Protein AF-D4J915-F1 (afdb_monomer)

Structure (mmCIF, N/CA/C/O backbone):
data_AF-D4J915-F1
#
_entry.id   AF-D4J915-F1
#
loop_
_atom_site.group_PDB
_atom_site.id
_atom_site.type_symbol
_atom_site.label_atom_id
_atom_site.label_alt_id
_atom_site.label_comp_id
_atom_site.label_asym_id
_atom_site.label_entity_id
_atom_site.label_seq_id
_atom_site.pdbx_PDB_ins_code
_atom_site.Cartn_x
_atom_site.Cartn_y
_atom_site.Cartn_z
_atom_site.occupancy
_atom_site.B_iso_or_equiv
_atom_site.auth_seq_id
_atom_site.auth_comp_id
_atom_site.auth_asym_id
_atom_site.auth_atom_id
_atom_site.pdbx_PDB_model_num
ATOM 1 N N . MET A 1 1 ? -5.603 16.634 -5.760 1.00 42.75 1 MET A N 1
ATOM 2 C CA . MET A 1 1 ? -5.339 15.185 -5.860 1.00 42.75 1 MET A CA 1
ATOM 3 C C . MET A 1 1 ? -6.684 14.494 -5.751 1.00 42.75 1 MET A C 1
ATOM 5 O O . MET A 1 1 ? -7.383 14.737 -4.777 1.00 42.75 1 MET A O 1
ATOM 9 N N . THR A 1 2 ? -7.111 13.778 -6.787 1.00 50.50 2 THR A N 1
ATOM 10 C CA . THR A 1 2 ? -8.314 12.933 -6.739 1.00 50.50 2 THR A CA 1
ATOM 11 C C . THR A 1 2 ? -8.065 11.788 -5.762 1.00 50.50 2 THR A C 1
ATOM 13 O O . THR A 1 2 ? -6.971 11.227 -5.750 1.00 50.50 2 THR A O 1
ATOM 16 N N . ASN A 1 3 ? -9.043 11.495 -4.905 1.00 58.41 3 ASN A N 1
ATOM 17 C CA . ASN A 1 3 ? -8.962 10.388 -3.957 1.00 58.41 3 ASN A CA 1
ATOM 18 C C . ASN A 1 3 ? -8.805 9.086 -4.769 1.00 58.41 3 ASN A C 1
ATOM 20 O O . ASN A 1 3 ? -9.596 8.896 -5.694 1.00 58.41 3 ASN A O 1
ATOM 24 N N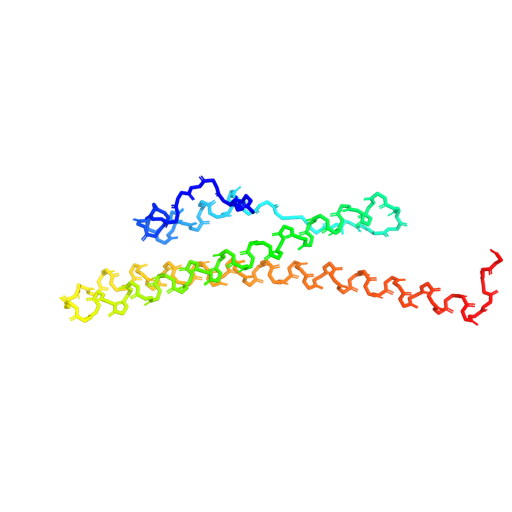 . PRO A 1 4 ? -7.810 8.222 -4.494 1.00 71.00 4 PRO A N 1
ATOM 25 C CA . PRO A 1 4 ? -7.609 6.999 -5.276 1.00 71.00 4 PRO A CA 1
ATOM 26 C C . PRO A 1 4 ? -8.715 5.958 -5.037 1.00 71.00 4 PRO A C 1
ATOM 28 O O . PRO A 1 4 ? -8.749 4.935 -5.703 1.00 71.00 4 PRO A O 1
ATOM 31 N N . VAL A 1 5 ? -9.617 6.242 -4.096 1.00 76.50 5 VAL A N 1
ATOM 32 C CA . VAL A 1 5 ? -10.742 5.408 -3.695 1.00 76.50 5 VAL A CA 1
ATOM 33 C C . VAL A 1 5 ? -12.022 6.241 -3.714 1.00 76.50 5 VAL A C 1
ATOM 35 O O . VAL A 1 5 ? -12.022 7.409 -3.301 1.00 76.50 5 VAL A O 1
ATOM 38 N N . ASN A 1 6 ? -13.118 5.638 -4.172 1.00 74.31 6 ASN A N 1
ATOM 39 C CA . ASN A 1 6 ? -14.388 6.327 -4.408 1.00 74.31 6 ASN A CA 1
ATOM 40 C C . ASN A 1 6 ? -15.182 6.624 -3.122 1.00 74.31 6 ASN A C 1
ATOM 42 O O . ASN A 1 6 ? -15.959 7.582 -3.069 1.00 74.31 6 ASN A O 1
ATOM 46 N N . ALA A 1 7 ? -14.983 5.843 -2.059 1.00 75.50 7 ALA A N 1
ATOM 47 C CA . ALA A 1 7 ? -15.666 6.026 -0.782 1.00 75.50 7 ALA A CA 1
ATOM 48 C C . ALA A 1 7 ? -14.984 7.049 0.147 1.00 75.50 7 ALA A C 1
ATOM 50 O O . ALA A 1 7 ? -13.767 7.253 0.150 1.00 75.50 7 ALA A O 1
ATOM 51 N N . LYS A 1 8 ? -15.786 7.679 1.018 1.00 81.88 8 LYS A N 1
ATOM 52 C CA . LYS A 1 8 ? -15.275 8.555 2.083 1.00 81.88 8 LYS A CA 1
ATOM 53 C C . LYS A 1 8 ? -14.533 7.730 3.134 1.00 81.88 8 LYS A C 1
ATOM 55 O O . LYS A 1 8 ? -15.064 6.742 3.635 1.00 81.88 8 LYS A O 1
ATOM 60 N N . THR A 1 9 ? -13.384 8.226 3.588 1.00 80.81 9 THR A N 1
ATOM 61 C CA . THR A 1 9 ? -12.573 7.608 4.653 1.00 80.81 9 THR A CA 1
ATOM 62 C C . THR A 1 9 ? -13.372 7.319 5.927 1.00 80.81 9 THR A C 1
ATOM 64 O O . THR A 1 9 ? -13.159 6.310 6.590 1.00 80.81 9 THR A O 1
ATOM 67 N N . SER A 1 10 ? -14.339 8.175 6.276 1.00 79.62 10 SER A N 1
ATOM 68 C CA . SER A 1 10 ? -15.217 7.947 7.429 1.00 79.62 10 SER A CA 1
ATOM 69 C C . SER A 1 10 ? -16.061 6.682 7.298 1.00 79.62 10 SER A C 1
ATOM 71 O O . SER A 1 10 ? -16.244 6.002 8.299 1.00 79.62 10 SER A O 1
ATOM 73 N N . THR A 1 11 ? -16.551 6.393 6.090 1.00 83.38 11 THR A N 1
ATOM 74 C CA . THR A 1 11 ? -17.383 5.225 5.782 1.00 83.38 11 THR A CA 1
ATOM 75 C C . THR A 1 11 ? -16.549 3.952 5.820 1.00 83.38 11 THR A C 1
ATOM 77 O O . THR A 1 11 ? -16.946 2.982 6.450 1.00 83.38 11 THR A O 1
ATOM 80 N N . LEU A 1 12 ? -15.356 3.987 5.225 1.00 85.06 12 LEU A N 1
ATOM 81 C CA . LEU A 1 12 ? -14.436 2.848 5.180 1.00 85.06 12 LEU A CA 1
ATOM 82 C C . LEU A 1 12 ? -13.982 2.412 6.577 1.00 85.06 12 LEU A C 1
ATOM 84 O O . LEU A 1 12 ? -13.985 1.234 6.906 1.00 85.06 12 LEU A O 1
ATOM 88 N N . LEU A 1 13 ? -13.687 3.371 7.453 1.00 85.81 13 LEU A N 1
ATOM 89 C CA . LEU A 1 13 ? -13.287 3.093 8.838 1.00 85.81 13 LEU A CA 1
ATOM 90 C C . LEU A 1 13 ? -14.439 2.606 9.742 1.00 85.81 13 LEU A C 1
ATOM 92 O O . LEU A 1 13 ? -14.221 2.301 10.920 1.00 85.81 13 LEU A O 1
ATOM 96 N N . SER A 1 14 ? -15.664 2.588 9.223 1.00 87.25 14 SER A N 1
ATOM 97 C CA . SER A 1 14 ? -16.852 2.054 9.892 1.00 87.25 14 SER A CA 1
ATOM 98 C C . SER A 1 14 ? -17.259 0.675 9.370 1.00 87.25 14 SER A C 1
ATOM 100 O O . SER A 1 14 ? -18.168 0.091 9.945 1.00 87.25 14 SER A O 1
ATOM 102 N N . MET A 1 15 ? -16.608 0.162 8.322 1.00 92.06 15 MET A N 1
ATOM 103 C CA . MET A 1 15 ? -16.834 -1.196 7.822 1.00 92.06 15 MET A CA 1
ATOM 104 C C . MET A 1 15 ? -16.257 -2.245 8.778 1.00 92.06 15 MET A C 1
ATOM 106 O O . MET A 1 15 ? -15.386 -1.942 9.604 1.00 92.06 15 MET A O 1
ATOM 110 N N . GLU A 1 16 ? -16.721 -3.484 8.631 1.00 94.50 16 GLU A N 1
ATOM 111 C CA . GLU A 1 16 ? -16.012 -4.637 9.181 1.00 94.50 16 GLU A CA 1
ATOM 112 C C . GLU A 1 16 ? -14.726 -4.910 8.381 1.00 94.50 16 GLU A C 1
ATOM 114 O O . GLU A 1 16 ? -14.692 -4.642 7.175 1.00 94.50 16 GLU A O 1
ATOM 119 N N . PRO A 1 17 ? -13.659 -5.449 9.004 1.00 94.50 17 PRO A N 1
ATOM 120 C CA . PRO A 1 17 ? -12.388 -5.704 8.325 1.00 94.50 17 PRO A CA 1
ATOM 121 C C . PRO A 1 17 ? -12.522 -6.540 7.046 1.00 94.50 17 PRO A C 1
ATOM 123 O O . PRO A 1 17 ? -11.885 -6.227 6.044 1.00 94.50 17 PRO A O 1
ATOM 126 N N . GLU A 1 18 ? -13.378 -7.563 7.051 1.00 93.88 18 GLU A N 1
ATOM 127 C CA . GLU A 1 18 ? -13.620 -8.420 5.881 1.00 93.88 18 GLU A CA 1
ATOM 128 C C . GLU A 1 18 ? -14.271 -7.645 4.728 1.00 93.88 18 GLU A C 1
ATOM 130 O O . GLU A 1 18 ? -13.811 -7.716 3.591 1.00 93.88 18 GLU A O 1
ATOM 135 N N . GLN A 1 19 ? -15.274 -6.819 5.030 1.00 93.62 19 GLN A N 1
ATOM 136 C CA . GLN A 1 19 ? -15.929 -5.963 4.035 1.00 93.62 19 GLN A CA 1
ATOM 137 C C . GLN A 1 19 ? -14.954 -4.940 3.451 1.00 93.62 19 GLN A C 1
ATOM 139 O O . GLN A 1 19 ? -14.979 -4.646 2.258 1.00 93.62 19 GLN A O 1
ATOM 144 N N . LEU A 1 20 ? -14.076 -4.397 4.296 1.00 94.00 20 LEU A N 1
ATOM 145 C CA . LEU A 1 20 ? -13.049 -3.456 3.873 1.00 94.00 20 LEU A CA 1
ATOM 146 C C . LEU A 1 20 ? -12.012 -4.124 2.959 1.00 94.00 20 LEU A C 1
ATOM 148 O O . LEU A 1 20 ? -11.573 -3.522 1.980 1.00 94.00 20 LEU A O 1
ATOM 152 N N . LEU A 1 21 ? -11.638 -5.369 3.267 1.00 93.81 21 LEU A N 1
ATOM 153 C CA . LEU A 1 21 ? -10.727 -6.175 2.459 1.00 93.81 21 LEU A CA 1
ATOM 154 C C . LEU A 1 21 ? -11.299 -6.432 1.060 1.00 93.81 21 LEU A C 1
ATOM 156 O O . LEU A 1 21 ? -10.578 -6.254 0.076 1.00 93.81 21 LEU A O 1
ATOM 160 N N . GLU A 1 22 ? -12.569 -6.838 0.979 1.00 93.62 22 GLU A N 1
ATOM 161 C CA . GLU A 1 22 ? -13.284 -7.045 -0.287 1.00 93.62 22 GLU A CA 1
ATOM 162 C C . GLU A 1 22 ? -13.387 -5.743 -1.081 1.00 93.62 22 GLU A C 1
ATOM 164 O O . GLU A 1 22 ? -13.024 -5.704 -2.252 1.00 93.62 22 GLU A O 1
ATOM 169 N N . TYR A 1 23 ? -13.769 -4.648 -0.423 1.00 93.44 23 TYR A N 1
ATOM 170 C CA . TYR A 1 23 ? -13.866 -3.344 -1.071 1.00 93.44 23 TYR A CA 1
ATOM 171 C C . TYR A 1 23 ? -12.522 -2.888 -1.666 1.00 93.44 23 TYR A C 1
ATOM 173 O O . TYR A 1 23 ? -12.464 -2.435 -2.808 1.00 93.44 23 TYR A O 1
ATOM 181 N N . PHE A 1 24 ? -11.414 -3.029 -0.930 1.00 93.75 24 PHE A N 1
ATOM 182 C CA . PHE A 1 24 ? -10.095 -2.689 -1.474 1.00 93.75 24 PHE A CA 1
ATOM 183 C C . PHE A 1 24 ? -9.646 -3.626 -2.587 1.00 93.75 24 PHE A C 1
ATOM 185 O O . PHE A 1 24 ? -8.900 -3.188 -3.457 1.00 93.75 24 PHE A O 1
ATOM 192 N N . LYS A 1 25 ? -10.101 -4.879 -2.597 1.00 91.06 25 LYS A N 1
ATOM 193 C CA . LYS A 1 25 ? -9.778 -5.810 -3.681 1.00 91.06 25 LYS A CA 1
ATOM 194 C C . LYS A 1 25 ? -10.339 -5.319 -5.010 1.00 91.06 25 LYS A C 1
ATOM 196 O O . LYS A 1 25 ? -9.669 -5.446 -6.028 1.00 91.06 25 LYS A O 1
ATOM 201 N N . ASP A 1 26 ? -11.541 -4.756 -4.975 1.00 89.56 26 ASP A N 1
ATOM 202 C CA . ASP A 1 26 ? -12.225 -4.265 -6.167 1.00 89.56 26 ASP A CA 1
ATOM 203 C C . ASP A 1 26 ? -11.732 -2.872 -6.592 1.00 89.56 26 ASP A C 1
ATOM 205 O O . ASP A 1 26 ? -11.731 -2.549 -7.777 1.00 89.56 26 ASP A O 1
ATOM 209 N N . GLU A 1 27 ? -11.291 -2.041 -5.642 1.00 89.31 27 GLU A N 1
ATOM 210 C CA . GLU A 1 27 ? -10.882 -0.655 -5.921 1.00 89.31 27 GLU A CA 1
ATOM 211 C C . GLU A 1 27 ? -9.385 -0.490 -6.210 1.00 89.31 27 GLU A C 1
ATOM 213 O O . GLU A 1 27 ? -8.993 0.464 -6.888 1.00 89.31 27 GLU A O 1
ATOM 218 N N . VAL A 1 28 ? -8.529 -1.385 -5.707 1.00 91.75 28 VAL A N 1
ATOM 219 C CA . VAL A 1 28 ? -7.087 -1.350 -5.992 1.00 91.75 28 VAL A CA 1
ATOM 220 C C . VAL A 1 28 ? -6.831 -1.965 -7.362 1.00 91.75 28 VAL A C 1
ATOM 222 O O . VAL A 1 28 ? -6.440 -3.120 -7.504 1.00 91.75 28 VAL A O 1
ATOM 225 N N . ASP A 1 29 ? -7.033 -1.135 -8.378 1.00 89.12 29 ASP A N 1
ATOM 226 C CA . ASP A 1 29 ? -6.767 -1.462 -9.773 1.00 89.12 29 ASP A CA 1
ATOM 227 C C . ASP A 1 29 ? -5.331 -1.080 -10.157 1.00 89.12 29 ASP A C 1
ATOM 229 O O . ASP A 1 29 ? -5.055 -0.001 -10.702 1.00 89.12 29 ASP A O 1
ATOM 233 N N . LEU A 1 30 ? -4.394 -1.957 -9.802 1.00 90.56 30 LEU A N 1
ATOM 234 C CA . LEU A 1 30 ? -2.982 -1.816 -10.133 1.00 90.56 30 LEU A CA 1
ATOM 235 C C . LEU A 1 30 ? -2.524 -2.968 -11.017 1.00 90.56 30 LEU A C 1
ATOM 237 O O . LEU A 1 30 ? -2.767 -4.137 -10.719 1.00 90.56 30 LEU A O 1
ATOM 241 N N . HIS A 1 31 ? -1.768 -2.629 -12.058 1.00 89.88 31 HIS A N 1
ATOM 242 C CA . HIS A 1 31 ? -1.233 -3.604 -12.999 1.00 89.88 31 HIS A CA 1
ATOM 243 C C . HIS A 1 31 ? 0.286 -3.505 -13.101 1.00 89.88 31 HIS A C 1
ATOM 245 O O . HIS A 1 31 ? 0.853 -2.421 -13.245 1.00 89.88 31 HIS A O 1
ATOM 251 N N . LEU A 1 32 ? 0.962 -4.656 -13.052 1.00 88.06 32 LEU A N 1
ATOM 252 C CA . LEU A 1 32 ? 2.379 -4.715 -13.390 1.00 88.06 32 LEU A CA 1
ATOM 253 C C . LEU A 1 32 ? 2.509 -4.702 -14.924 1.00 88.06 32 LEU A C 1
ATOM 255 O O . LEU A 1 32 ? 1.935 -5.575 -15.570 1.00 88.06 32 LEU A O 1
ATOM 259 N N . PRO A 1 33 ? 3.247 -3.754 -15.523 1.00 87.06 33 PRO A N 1
ATOM 260 C CA . PRO A 1 33 ? 3.429 -3.715 -16.970 1.00 87.06 33 PRO A CA 1
ATOM 261 C C . PRO A 1 33 ? 4.213 -4.932 -17.476 1.00 87.06 33 PRO A C 1
ATOM 263 O O . PRO A 1 33 ? 5.261 -5.261 -16.916 1.00 87.06 33 PRO A O 1
ATOM 266 N N . ASP A 1 34 ? 3.761 -5.534 -18.581 1.00 85.12 34 ASP A N 1
ATOM 267 C CA . ASP A 1 34 ? 4.418 -6.697 -19.203 1.00 85.12 34 ASP A CA 1
ATOM 268 C C . ASP A 1 34 ? 5.825 -6.375 -19.731 1.00 85.12 34 ASP A C 1
ATOM 270 O O . ASP A 1 34 ? 6.727 -7.212 -19.721 1.00 85.12 34 ASP A O 1
ATOM 274 N N . ASN A 1 35 ? 6.020 -5.152 -20.229 1.00 83.50 35 ASN A N 1
ATOM 275 C CA . ASN A 1 35 ? 7.303 -4.651 -20.708 1.00 83.50 35 ASN A CA 1
ATOM 276 C C . ASN A 1 35 ? 7.363 -3.119 -20.610 1.00 83.50 35 ASN A C 1
ATOM 278 O O . ASN A 1 35 ? 6.373 -2.458 -20.303 1.00 83.50 35 ASN A O 1
ATOM 282 N N . ILE A 1 36 ? 8.543 -2.557 -20.879 1.00 88.56 36 ILE A N 1
ATOM 283 C CA . ILE A 1 36 ? 8.795 -1.106 -20.914 1.00 88.56 36 ILE A CA 1
ATOM 284 C C . ILE A 1 36 ? 9.673 -0.713 -22.114 1.00 88.56 36 ILE A C 1
ATOM 286 O O . ILE A 1 36 ? 10.448 0.250 -22.070 1.00 88.56 36 ILE A O 1
ATOM 290 N N . ASP A 1 37 ? 9.593 -1.496 -23.189 1.00 86.56 37 ASP A N 1
ATOM 291 C CA . ASP A 1 37 ? 10.505 -1.374 -24.328 1.00 86.56 37 ASP A CA 1
ATOM 292 C C . ASP A 1 37 ? 10.099 -0.233 -25.269 1.00 86.56 37 ASP A C 1
ATOM 294 O O . ASP A 1 37 ? 10.960 0.479 -25.798 1.00 86.56 37 ASP A O 1
ATOM 298 N N . THR A 1 38 ? 8.798 0.045 -25.383 1.00 89.88 38 THR A N 1
ATOM 299 C CA . THR A 1 38 ? 8.269 1.162 -26.178 1.00 89.88 38 THR A CA 1
ATOM 300 C C . THR A 1 38 ? 8.033 2.422 -25.332 1.00 89.88 38 THR A C 1
ATOM 302 O O . THR A 1 38 ? 7.864 2.339 -24.109 1.00 89.88 38 THR A O 1
ATOM 305 N N . PRO A 1 39 ? 8.024 3.623 -25.945 1.00 89.56 39 PRO A N 1
ATOM 306 C CA . PRO A 1 39 ? 7.619 4.853 -25.262 1.00 89.56 39 PRO A CA 1
ATOM 307 C C . PRO A 1 39 ? 6.233 4.753 -24.606 1.00 89.56 39 PRO A C 1
ATOM 309 O O . PRO A 1 39 ? 6.045 5.233 -23.488 1.00 89.56 39 PRO A O 1
ATOM 312 N N . GLU A 1 40 ? 5.283 4.091 -25.264 1.00 91.44 40 GLU A N 1
ATOM 313 C CA . GLU A 1 40 ? 3.918 3.879 -24.782 1.00 91.44 40 GLU A CA 1
ATOM 314 C C . GLU A 1 40 ? 3.901 2.980 -23.543 1.00 91.44 40 GLU A C 1
ATOM 316 O O . GLU A 1 40 ? 3.288 3.340 -22.537 1.00 91.44 40 GLU A O 1
ATOM 321 N N . ALA A 1 41 ? 4.639 1.866 -23.575 1.00 90.56 41 ALA A N 1
ATOM 322 C CA . ALA A 1 41 ? 4.757 0.949 -22.445 1.00 90.56 41 ALA A CA 1
ATOM 323 C C . ALA A 1 41 ? 5.427 1.625 -21.236 1.00 90.56 41 ALA A C 1
ATOM 325 O O . ALA A 1 41 ? 4.977 1.478 -20.101 1.00 90.56 41 ALA A O 1
ATOM 326 N N . ARG A 1 42 ? 6.445 2.469 -21.465 1.00 91.50 42 ARG A N 1
ATOM 327 C CA . ARG A 1 42 ? 7.046 3.299 -20.403 1.00 91.50 42 ARG A CA 1
ATOM 328 C C . ARG A 1 42 ? 6.054 4.290 -19.809 1.00 91.50 42 ARG A C 1
ATOM 330 O O . ARG A 1 42 ? 6.029 4.475 -18.596 1.00 91.50 42 ARG A O 1
ATOM 337 N N . LYS A 1 43 ? 5.236 4.933 -20.645 1.00 93.06 43 LYS A N 1
ATOM 3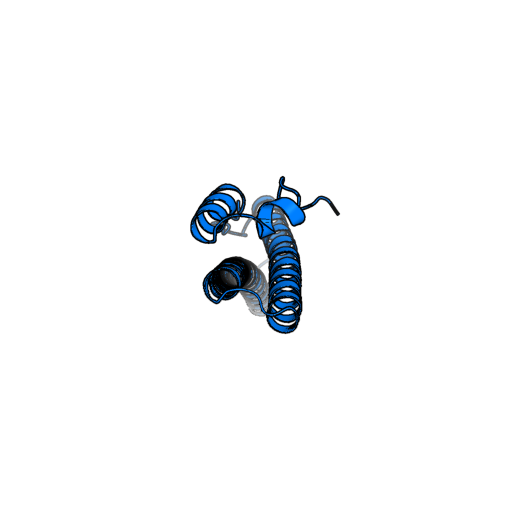38 C CA . LYS A 1 43 ? 4.208 5.870 -20.176 1.00 93.06 43 LYS A CA 1
ATOM 339 C C . LYS A 1 43 ? 3.171 5.160 -19.303 1.00 93.06 43 LYS A C 1
ATOM 341 O O . LYS A 1 43 ? 2.801 5.697 -18.262 1.00 93.06 43 LYS A O 1
ATOM 346 N N . GLN A 1 44 ? 2.744 3.962 -19.698 1.00 92.56 44 GLN A N 1
ATOM 347 C CA . GLN A 1 44 ? 1.848 3.120 -18.901 1.00 92.56 44 GLN A CA 1
ATOM 348 C C . GLN A 1 44 ? 2.501 2.700 -17.580 1.00 92.56 44 GLN A C 1
ATOM 350 O O . GLN A 1 44 ? 1.901 2.890 -16.529 1.00 92.56 44 GLN A O 1
ATOM 355 N N . ALA A 1 45 ? 3.759 2.253 -17.602 1.00 93.81 45 ALA A N 1
ATOM 356 C CA . ALA A 1 45 ? 4.498 1.906 -16.390 1.00 93.81 45 ALA A CA 1
ATOM 357 C C . ALA A 1 45 ? 4.612 3.076 -15.404 1.00 93.81 45 ALA A C 1
ATOM 359 O O . ALA A 1 45 ? 4.396 2.901 -14.209 1.00 93.81 45 ALA A O 1
ATOM 360 N N . ILE A 1 46 ? 4.890 4.286 -15.895 1.00 93.44 46 ILE A N 1
ATOM 361 C CA . ILE A 1 46 ? 4.918 5.495 -15.059 1.00 93.44 46 ILE A CA 1
ATOM 362 C C . ILE A 1 46 ? 3.526 5.802 -14.489 1.00 93.44 46 ILE A C 1
ATOM 364 O O . ILE A 1 46 ? 3.419 6.215 -13.336 1.00 93.44 46 ILE A O 1
ATOM 368 N N . ALA A 1 47 ? 2.459 5.604 -15.267 1.00 93.62 47 ALA A N 1
ATOM 369 C CA . ALA A 1 47 ? 1.096 5.800 -14.784 1.00 93.62 47 ALA A CA 1
ATOM 370 C C . ALA A 1 47 ? 0.750 4.814 -13.655 1.00 93.62 47 ALA A C 1
ATOM 372 O O . ALA A 1 47 ? 0.282 5.252 -12.606 1.00 93.62 47 ALA A O 1
ATOM 373 N N . GLU A 1 48 ? 1.048 3.525 -13.827 1.00 94.75 48 GLU A N 1
ATOM 374 C CA . GLU A 1 48 ? 0.842 2.491 -12.803 1.00 94.75 48 GLU A CA 1
ATOM 375 C C . GLU A 1 48 ? 1.709 2.733 -11.559 1.00 94.75 48 GLU A C 1
ATOM 377 O O . GLU A 1 48 ? 1.224 2.644 -10.433 1.00 94.75 48 GLU A O 1
ATOM 382 N N . MET A 1 49 ? 2.961 3.163 -11.736 1.00 94.56 49 MET A 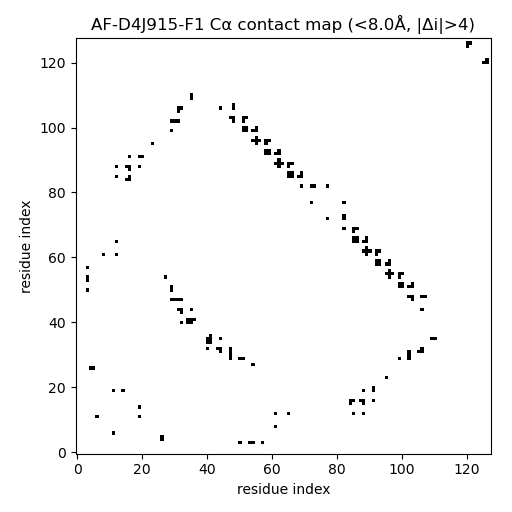N 1
ATOM 383 C CA . MET A 1 49 ? 3.840 3.564 -10.632 1.00 94.56 49 MET A CA 1
ATOM 384 C C . MET A 1 49 ? 3.253 4.738 -9.836 1.00 94.56 49 MET A C 1
ATOM 386 O O . MET A 1 49 ? 3.238 4.717 -8.606 1.00 94.56 49 MET A O 1
ATOM 390 N N . ASN A 1 50 ? 2.730 5.756 -10.522 1.00 93.94 50 ASN A N 1
ATOM 391 C CA . ASN A 1 50 ? 2.105 6.906 -9.870 1.00 93.94 50 ASN A CA 1
ATOM 392 C C . ASN A 1 50 ? 0.803 6.528 -9.151 1.00 93.94 50 ASN A C 1
ATOM 394 O O . ASN A 1 50 ? 0.552 7.032 -8.055 1.00 93.94 50 ASN A O 1
ATOM 398 N N . LYS A 1 51 ? -0.010 5.633 -9.730 1.00 94.44 51 LYS A N 1
ATOM 399 C CA . LYS A 1 51 ? -1.191 5.076 -9.054 1.00 94.44 51 LYS A CA 1
ATOM 400 C C . LYS A 1 51 ? -0.785 4.334 -7.782 1.00 94.44 51 LYS A C 1
ATOM 402 O O . LYS A 1 51 ? -1.341 4.610 -6.722 1.00 94.44 51 LYS A O 1
ATOM 407 N N . ALA A 1 52 ? 0.218 3.457 -7.863 1.00 95.31 52 ALA A N 1
ATOM 408 C CA . ALA A 1 52 ? 0.721 2.714 -6.712 1.00 95.31 52 ALA A CA 1
ATOM 409 C C . ALA A 1 52 ? 1.197 3.669 -5.607 1.00 95.31 52 ALA A C 1
ATOM 411 O O . ALA A 1 52 ? 0.779 3.533 -4.461 1.00 95.31 52 ALA A O 1
ATOM 412 N N . ALA A 1 53 ? 1.969 4.705 -5.952 1.00 95.00 53 ALA A N 1
ATOM 413 C CA . ALA A 1 53 ? 2.398 5.733 -5.002 1.00 95.00 53 ALA A CA 1
ATOM 414 C C . ALA A 1 53 ? 1.219 6.461 -4.328 1.00 95.00 53 ALA A C 1
ATOM 416 O O . ALA A 1 53 ? 1.251 6.711 -3.121 1.00 95.00 53 ALA A O 1
ATOM 417 N N . ALA A 1 54 ? 0.161 6.775 -5.082 1.00 94.50 54 ALA A N 1
ATOM 418 C CA . ALA A 1 54 ? -1.043 7.390 -4.529 1.00 94.50 54 ALA A CA 1
ATOM 419 C C . ALA A 1 54 ? -1.759 6.459 -3.534 1.00 94.50 54 ALA A C 1
ATOM 421 O O . ALA A 1 54 ? -2.124 6.904 -2.443 1.00 94.50 54 ALA A O 1
ATOM 422 N N . PHE A 1 55 ? -1.902 5.172 -3.865 1.00 95.06 55 PHE A N 1
ATOM 423 C CA . PHE A 1 55 ? -2.488 4.178 -2.964 1.00 95.06 55 PHE A CA 1
ATOM 424 C C . PHE A 1 55 ? -1.648 3.954 -1.701 1.00 95.06 55 PHE A C 1
ATOM 426 O O . PHE A 1 55 ? -2.214 3.880 -0.614 1.00 95.06 55 PHE A O 1
ATOM 433 N N . ILE A 1 56 ? -0.314 3.920 -1.799 1.00 96.12 56 ILE A N 1
ATOM 434 C CA . ILE A 1 56 ? 0.579 3.802 -0.630 1.00 96.12 56 ILE A CA 1
ATOM 435 C C . ILE A 1 56 ? 0.304 4.930 0.370 1.00 96.12 56 ILE A C 1
ATOM 437 O O . ILE A 1 56 ? 0.080 4.674 1.556 1.00 96.12 56 ILE A O 1
ATOM 441 N N . CYS A 1 57 ? 0.282 6.177 -0.110 1.00 94.25 57 CYS A N 1
ATOM 442 C CA . CYS A 1 57 ? -0.009 7.343 0.723 1.00 94.25 57 CYS A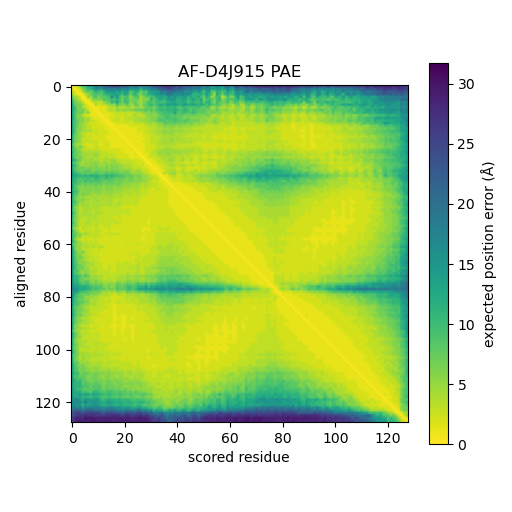 CA 1
ATOM 443 C C . CYS A 1 57 ? -1.396 7.243 1.366 1.00 94.25 57 CYS A C 1
ATOM 445 O O . CYS A 1 57 ? -1.544 7.470 2.567 1.00 94.25 57 CYS A O 1
ATOM 447 N N . TYR A 1 58 ? -2.395 6.854 0.576 1.00 93.25 58 TYR A N 1
ATOM 448 C CA . TYR A 1 58 ? -3.773 6.719 1.026 1.00 93.25 58 TYR A CA 1
ATOM 449 C C . TYR A 1 58 ? -3.943 5.652 2.117 1.00 93.25 58 TYR A C 1
ATOM 451 O O . TYR A 1 58 ? -4.492 5.929 3.186 1.00 93.25 58 TYR A O 1
ATOM 459 N N . PHE A 1 59 ? -3.419 4.444 1.900 1.00 95.19 59 PHE A N 1
ATOM 460 C CA . PHE A 1 59 ? -3.490 3.375 2.893 1.00 95.19 59 PHE A CA 1
ATOM 461 C C . PHE A 1 59 ? -2.708 3.722 4.154 1.00 95.19 59 PHE A C 1
ATOM 463 O O . PHE A 1 59 ? -3.162 3.412 5.257 1.00 95.19 59 PHE A O 1
ATOM 470 N N . LYS A 1 60 ? -1.582 4.437 4.023 1.00 94.62 60 LYS A N 1
ATOM 471 C CA . LYS A 1 60 ? -0.845 4.919 5.190 1.00 94.62 60 LYS A CA 1
ATOM 472 C C . LYS A 1 60 ? -1.650 5.930 6.005 1.00 94.62 60 LYS A C 1
ATOM 474 O O . LYS A 1 60 ? -1.626 5.876 7.235 1.00 94.62 60 LYS A O 1
ATOM 479 N N . GLU A 1 61 ? -2.362 6.839 5.348 1.00 93.38 61 GLU A N 1
ATOM 480 C CA . GLU A 1 61 ? -3.235 7.795 6.026 1.00 93.38 61 GLU A CA 1
ATOM 481 C C . GLU A 1 61 ? -4.366 7.075 6.775 1.00 93.38 61 GLU A C 1
ATOM 483 O O . GLU A 1 61 ? -4.587 7.334 7.961 1.00 93.38 61 GLU A O 1
ATOM 488 N N . MET A 1 62 ? -5.028 6.107 6.137 1.00 92.88 62 MET A N 1
ATOM 489 C CA . MET A 1 62 ? -6.090 5.332 6.782 1.00 92.88 62 MET A CA 1
ATOM 490 C C . MET A 1 62 ? -5.599 4.487 7.957 1.00 92.88 62 MET A C 1
ATOM 492 O O . MET A 1 62 ? -6.242 4.497 9.008 1.00 92.88 62 MET A O 1
ATOM 496 N N . GLU A 1 63 ? -4.440 3.838 7.823 1.00 93.94 63 GLU A N 1
ATOM 497 C CA . GLU A 1 63 ? -3.758 3.114 8.904 1.00 93.94 63 GLU A CA 1
ATOM 498 C C . GLU A 1 63 ? -3.570 4.034 10.129 1.00 93.94 63 GLU A C 1
ATOM 500 O O . GLU A 1 63 ? -3.929 3.685 11.258 1.00 93.94 63 GLU A O 1
ATOM 505 N N . ILE A 1 64 ? -3.079 5.261 9.909 1.00 93.75 64 ILE A N 1
ATOM 506 C CA . ILE A 1 64 ? -2.876 6.258 10.971 1.00 93.75 64 ILE A CA 1
ATOM 507 C C . ILE A 1 64 ? -4.207 6.664 11.616 1.00 93.75 64 ILE A C 1
ATOM 509 O O . ILE A 1 64 ? -4.293 6.757 12.848 1.00 93.75 64 ILE A O 1
ATOM 513 N N . ILE A 1 65 ? -5.253 6.905 10.821 1.00 92.56 65 ILE A N 1
ATOM 514 C CA . ILE A 1 65 ? -6.565 7.296 11.350 1.00 92.56 65 ILE A CA 1
ATOM 515 C C . ILE A 1 65 ? -7.170 6.154 12.178 1.00 92.56 65 ILE A C 1
ATOM 517 O O . ILE A 1 65 ? -7.622 6.405 13.300 1.00 92.56 65 ILE A O 1
ATOM 521 N N . ALA A 1 66 ? -7.145 4.914 11.681 1.00 91.44 66 ALA A N 1
ATOM 522 C CA . ALA A 1 66 ? -7.631 3.730 12.394 1.00 91.44 66 ALA A CA 1
ATOM 523 C C . ALA A 1 66 ? -6.905 3.555 13.736 1.00 91.44 66 ALA A C 1
ATOM 525 O O . ALA A 1 66 ? -7.538 3.459 14.793 1.00 91.44 66 ALA A O 1
ATOM 526 N N . LYS A 1 67 ? -5.571 3.654 13.725 1.00 93.50 67 LYS A N 1
ATOM 527 C CA . LYS A 1 67 ? -4.729 3.580 14.925 1.00 93.50 67 LYS A CA 1
ATOM 528 C C . LYS A 1 67 ? -5.065 4.667 15.948 1.00 93.50 67 LYS A C 1
ATOM 530 O O . LYS A 1 67 ? -5.150 4.394 17.150 1.00 93.50 67 LYS A O 1
ATOM 535 N N . ASN A 1 68 ? -5.278 5.902 15.494 1.00 92.81 68 ASN A N 1
ATOM 536 C CA . ASN A 1 68 ? -5.654 7.017 16.363 1.00 92.81 68 ASN A CA 1
ATOM 537 C C . ASN A 1 68 ? -7.061 6.844 16.948 1.00 92.81 68 ASN A C 1
ATOM 539 O O . ASN A 1 68 ? -7.248 7.083 18.145 1.00 92.81 68 ASN A O 1
ATOM 543 N N . ARG A 1 69 ? -8.026 6.369 16.149 1.00 90.56 69 ARG A N 1
ATOM 544 C CA . ARG A 1 69 ? -9.376 6.026 16.622 1.00 90.56 69 ARG A CA 1
ATOM 545 C C . ARG A 1 69 ? -9.327 4.924 17.673 1.00 90.56 69 ARG A C 1
ATOM 547 O O . ARG A 1 69 ? -9.871 5.121 18.754 1.00 90.56 69 ARG A O 1
ATOM 554 N N . LYS A 1 70 ? -8.582 3.841 17.430 1.00 91.81 70 LYS A N 1
ATOM 555 C CA . LYS A 1 70 ? -8.379 2.747 18.394 1.00 91.81 70 LYS A CA 1
ATOM 556 C C . LYS A 1 70 ? -7.845 3.261 19.728 1.00 91.81 70 LYS A C 1
ATOM 558 O O . LYS A 1 70 ? -8.398 2.968 20.783 1.00 91.81 70 LYS A O 1
ATOM 563 N N . ARG A 1 71 ? -6.804 4.100 19.699 1.00 91.44 71 ARG A N 1
ATOM 564 C CA . ARG A 1 71 ? -6.236 4.726 20.909 1.00 91.44 71 ARG A CA 1
ATOM 565 C C . ARG A 1 71 ? -7.230 5.642 21.625 1.00 91.44 71 ARG A C 1
ATOM 567 O O . ARG A 1 71 ? -7.249 5.686 22.853 1.00 91.44 71 ARG A O 1
ATOM 574 N N . ALA A 1 72 ? -8.025 6.412 20.885 1.00 91.50 72 ALA A N 1
ATOM 575 C CA . ALA A 1 72 ? -9.056 7.267 21.467 1.00 91.50 72 ALA A CA 1
ATOM 576 C C . ALA A 1 72 ? -10.165 6.444 22.137 1.00 91.50 72 ALA A C 1
ATOM 578 O O . ALA A 1 72 ? -10.549 6.766 23.257 1.00 91.50 72 ALA A O 1
ATOM 579 N N . GLN A 1 73 ? -10.616 5.364 21.497 1.00 89.00 73 GLN A N 1
ATOM 580 C CA . GLN A 1 73 ? -11.659 4.486 22.025 1.00 89.00 73 GLN A CA 1
ATOM 581 C C . GLN A 1 73 ? -11.188 3.689 23.246 1.00 89.00 73 GLN A C 1
ATOM 583 O O . GLN A 1 73 ? -11.892 3.653 24.252 1.00 89.00 73 GLN A O 1
ATOM 588 N N . LYS A 1 74 ? -9.949 3.176 23.240 1.00 90.50 74 LYS A N 1
ATOM 589 C CA . LYS A 1 74 ? -9.356 2.531 24.427 1.00 90.50 74 LYS A CA 1
ATOM 590 C C . LYS A 1 74 ? -9.330 3.459 25.641 1.00 90.50 74 LYS A C 1
ATOM 592 O O . LYS A 1 74 ? -9.673 3.044 26.740 1.00 90.50 74 LYS A O 1
ATOM 597 N N . ARG A 1 75 ? -8.993 4.741 25.445 1.00 91.81 75 ARG A N 1
ATOM 598 C CA . ARG A 1 75 ? -9.031 5.754 26.518 1.00 91.81 75 ARG A CA 1
ATOM 599 C C . ARG A 1 75 ? -10.438 6.031 27.05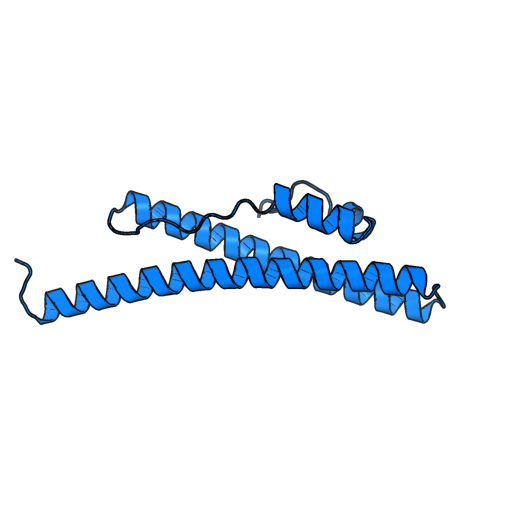1 1.00 91.81 75 ARG A C 1
ATOM 601 O O . ARG A 1 75 ? -10.565 6.531 28.160 1.00 91.81 75 ARG A O 1
ATOM 608 N N . ARG A 1 76 ? -11.475 5.725 26.271 1.00 92.50 76 ARG A N 1
ATOM 609 C CA . ARG A 1 76 ? -12.889 5.878 26.642 1.00 92.50 76 ARG A CA 1
ATOM 610 C C . ARG A 1 76 ? -13.503 4.595 27.212 1.00 92.50 76 ARG A C 1
ATOM 612 O O . ARG A 1 76 ? -14.694 4.591 27.488 1.00 92.50 76 ARG A O 1
ATOM 619 N N . GLY A 1 77 ? -12.714 3.530 27.386 1.00 89.75 77 GLY A N 1
ATOM 620 C CA . GLY A 1 77 ? -13.196 2.251 27.909 1.00 89.75 77 GLY A CA 1
ATOM 621 C C . GLY A 1 77 ? -14.054 1.462 26.917 1.00 89.75 77 GLY A C 1
ATOM 622 O O . GLY A 1 77 ? -15.028 0.840 27.328 1.00 89.75 77 GLY A O 1
ATOM 623 N N . CYS A 1 78 ? -13.734 1.512 25.618 1.00 87.62 78 CYS A N 1
ATOM 624 C CA . CYS A 1 78 ? -14.443 0.723 24.606 1.00 87.62 78 CYS A CA 1
ATOM 625 C C . CYS A 1 78 ? -14.362 -0.793 24.862 1.00 87.62 78 CYS A C 1
ATOM 627 O O . CYS A 1 78 ? -13.462 -1.273 25.555 1.00 87.62 78 CYS A O 1
ATOM 629 N N . SER A 1 79 ? -15.282 -1.547 24.255 1.00 91.56 79 SER A N 1
ATOM 630 C CA . SER A 1 79 ? -15.253 -3.009 24.291 1.00 91.56 79 SER A CA 1
ATOM 631 C C . SER A 1 79 ? -14.010 -3.565 23.586 1.00 91.56 79 SER A C 1
ATOM 633 O O . SER A 1 79 ? -13.406 -2.917 22.722 1.00 91.56 79 SER A O 1
ATOM 635 N N . GLN A 1 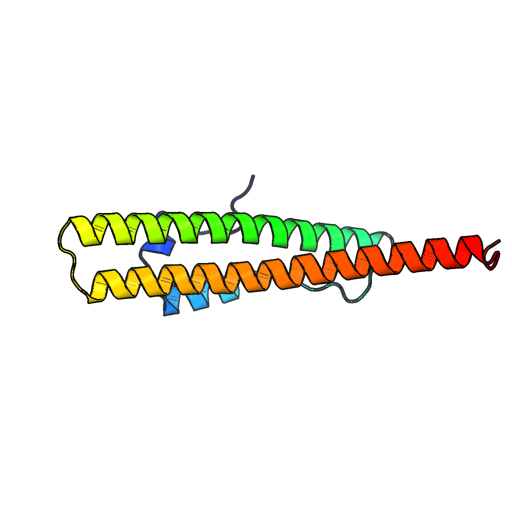80 ? -13.643 -4.793 23.960 1.00 89.94 80 GLN A N 1
ATOM 636 C CA . GLN A 1 80 ? -12.599 -5.561 23.284 1.00 89.94 80 GLN A CA 1
ATOM 637 C C . GLN A 1 80 ? -12.941 -5.765 21.799 1.00 89.94 80 GLN A C 1
ATOM 639 O O . GLN A 1 80 ? -12.091 -5.538 20.948 1.00 89.94 80 GLN A O 1
ATOM 644 N N . GLU A 1 81 ? -14.207 -6.061 21.498 1.00 91.50 81 GLU A N 1
ATOM 645 C CA . GLU A 1 81 ? -14.734 -6.222 20.137 1.00 91.50 81 GLU A CA 1
ATOM 646 C C . GLU A 1 81 ? -14.470 -4.995 19.249 1.00 91.50 81 GLU A C 1
ATOM 648 O O . GLU A 1 81 ? -13.895 -5.120 18.173 1.00 91.50 81 GLU A O 1
ATOM 653 N N . GLU A 1 82 ? -14.776 -3.783 19.725 1.00 88.88 82 GLU A N 1
ATOM 654 C CA . GLU A 1 82 ? -14.523 -2.554 18.957 1.00 88.88 82 GLU A CA 1
ATOM 655 C C . GLU A 1 82 ? -13.018 -2.272 18.799 1.00 88.88 82 GLU A C 1
ATOM 657 O O . GLU A 1 82 ? -12.566 -1.746 17.778 1.00 88.88 82 GLU A O 1
ATOM 662 N N . SER A 1 83 ? -12.213 -2.630 19.805 1.00 89.88 83 SER A N 1
ATOM 663 C CA . SER A 1 83 ? -10.753 -2.548 19.705 1.00 89.88 83 SER A CA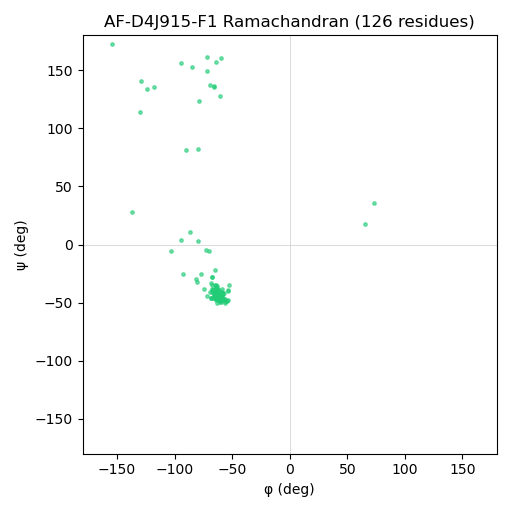 1
ATOM 664 C C . SER A 1 83 ? -10.203 -3.495 18.635 1.00 89.88 83 SER A C 1
ATOM 666 O O . SER A 1 83 ? -9.291 -3.101 17.902 1.00 89.88 83 SER A O 1
ATOM 668 N N . ASP A 1 84 ? -10.732 -4.714 18.559 1.00 93.25 84 ASP A N 1
ATOM 669 C CA . ASP A 1 84 ? -10.290 -5.751 17.625 1.00 93.25 84 ASP A CA 1
ATOM 670 C C . ASP A 1 84 ? -10.758 -5.450 16.200 1.00 93.25 84 ASP A C 1
ATOM 672 O O . ASP A 1 84 ? -9.961 -5.546 15.268 1.00 93.25 84 ASP A O 1
ATOM 676 N N . ARG A 1 85 ? -11.975 -4.920 16.027 1.00 94.12 85 ARG A N 1
ATOM 677 C CA . ARG A 1 85 ? -12.453 -4.398 14.738 1.00 94.12 85 ARG A CA 1
ATOM 678 C C . ARG A 1 85 ? -11.522 -3.317 14.182 1.00 94.12 85 ARG A C 1
ATOM 680 O O . ARG A 1 85 ? -11.085 -3.379 13.034 1.00 94.12 85 ARG A O 1
ATOM 687 N N . LEU A 1 86 ? -11.155 -2.331 15.008 1.00 92.50 86 LEU A N 1
ATOM 688 C CA . LEU A 1 86 ? -10.232 -1.261 14.605 1.00 92.50 86 LEU A CA 1
ATOM 689 C C . LEU A 1 86 ? -8.800 -1.760 14.361 1.00 92.50 86 LEU A C 1
ATOM 691 O O . LEU A 1 86 ? -8.072 -1.138 13.586 1.00 92.50 86 LEU A O 1
ATOM 695 N N . LEU A 1 87 ? -8.379 -2.840 15.028 1.00 93.88 87 LEU A N 1
ATOM 696 C CA . LEU A 1 87 ? -7.113 -3.510 14.736 1.00 93.88 87 LEU A CA 1
ATOM 697 C C . LEU A 1 87 ? -7.168 -4.200 13.367 1.00 93.88 87 LEU A C 1
ATOM 699 O O . LEU A 1 87 ? -6.266 -3.975 12.569 1.00 93.88 87 LEU A O 1
ATOM 703 N N . GLY A 1 88 ? -8.238 -4.933 13.057 1.00 95.06 88 GLY A N 1
ATOM 704 C CA . GLY A 1 88 ? -8.409 -5.563 11.746 1.00 95.06 88 GLY A CA 1
ATOM 705 C C . GLY A 1 88 ? -8.400 -4.545 10.599 1.00 95.06 88 GLY A C 1
ATOM 706 O O . GLY A 1 88 ? -7.776 -4.772 9.569 1.00 95.06 88 GLY A O 1
ATOM 707 N N . ILE A 1 89 ? -8.995 -3.364 10.796 1.00 94.88 89 ILE A N 1
ATOM 708 C CA . ILE A 1 89 ? -8.915 -2.264 9.817 1.00 94.88 89 ILE A CA 1
ATOM 709 C C . ILE A 1 89 ? -7.469 -1.781 9.617 1.00 94.88 89 ILE A C 1
ATOM 711 O O . ILE A 1 89 ? -7.065 -1.517 8.483 1.00 94.88 89 ILE A O 1
ATOM 715 N N . GLU A 1 90 ? -6.687 -1.647 10.697 1.00 95.00 90 GLU A N 1
ATOM 716 C CA . GLU A 1 90 ? -5.260 -1.281 10.626 1.00 95.00 90 GLU A CA 1
ATOM 717 C C . GLU A 1 90 ? -4.479 -2.316 9.804 1.00 95.00 90 GLU A C 1
ATOM 719 O O . GLU A 1 90 ? -3.727 -1.936 8.907 1.00 95.00 90 GLU A O 1
ATOM 724 N N . GLU A 1 91 ? -4.716 -3.603 10.055 1.00 95.94 91 GLU A N 1
ATOM 725 C CA . GLU A 1 91 ? -4.058 -4.716 9.365 1.00 95.94 91 GLU A CA 1
ATOM 726 C C . GLU A 1 91 ? -4.421 -4.780 7.877 1.00 95.94 91 GLU A C 1
ATOM 728 O O . GLU A 1 91 ? -3.534 -4.941 7.038 1.00 95.94 91 GLU A O 1
ATOM 733 N N . VAL A 1 92 ? -5.694 -4.575 7.524 1.00 96.75 92 VAL A N 1
ATOM 734 C CA . VAL A 1 92 ? -6.141 -4.518 6.123 1.00 96.75 92 VAL A CA 1
ATOM 735 C C . VAL A 1 92 ? -5.476 -3.353 5.384 1.00 96.75 92 VAL A C 1
ATOM 737 O O . VAL A 1 92 ? -4.944 -3.538 4.287 1.00 96.75 92 VAL A O 1
ATOM 740 N N . CYS A 1 93 ? -5.444 -2.159 5.986 1.00 95.69 93 CYS A N 1
ATOM 741 C CA . CYS A 1 93 ? -4.773 -1.002 5.386 1.00 95.69 93 CYS A CA 1
ATOM 742 C C . CYS A 1 93 ? -3.266 -1.250 5.220 1.00 95.69 93 CYS A C 1
ATOM 744 O O . CYS A 1 93 ? -2.690 -0.928 4.181 1.00 95.69 93 CYS A O 1
ATOM 746 N N . GLU A 1 94 ? -2.616 -1.839 6.226 1.00 96.25 94 GLU A N 1
ATOM 747 C CA . GLU A 1 94 ? -1.194 -2.168 6.155 1.00 96.25 94 GLU A CA 1
ATOM 748 C C . GLU A 1 94 ? -0.897 -3.204 5.061 1.00 96.25 94 GLU A C 1
ATOM 750 O O . GLU A 1 94 ? 0.072 -3.038 4.314 1.00 96.25 94 GLU A O 1
ATOM 755 N N . ALA A 1 95 ? -1.732 -4.237 4.929 1.00 96.25 95 ALA A N 1
ATOM 756 C CA . ALA A 1 95 ? -1.589 -5.260 3.900 1.00 96.25 95 ALA A CA 1
ATOM 757 C C . ALA A 1 95 ? -1.657 -4.652 2.491 1.00 96.25 95 ALA A C 1
ATOM 759 O O . ALA A 1 95 ? -0.749 -4.864 1.686 1.00 96.25 95 ALA A O 1
ATOM 760 N N . TYR A 1 96 ? -2.669 -3.829 2.209 1.00 95.56 96 TYR A N 1
ATOM 761 C CA . TYR A 1 96 ? -2.801 -3.189 0.898 1.00 95.56 96 TYR A CA 1
ATOM 762 C C . TYR A 1 96 ? -1.713 -2.159 0.613 1.00 95.56 96 TYR A C 1
ATOM 764 O O . TYR A 1 96 ? -1.229 -2.081 -0.517 1.00 95.56 96 TYR A O 1
ATOM 772 N N . LYS A 1 97 ? -1.245 -1.428 1.630 1.00 96.25 97 LYS A N 1
ATOM 773 C CA . LYS A 1 97 ? -0.060 -0.577 1.486 1.00 96.25 97 LYS A CA 1
ATOM 774 C C . LYS A 1 97 ? 1.147 -1.394 1.010 1.00 96.25 97 LYS A C 1
ATOM 776 O O . LYS A 1 97 ? 1.779 -1.001 0.036 1.00 96.25 97 LYS A O 1
ATOM 781 N N . ARG A 1 98 ? 1.426 -2.547 1.634 1.00 96.56 98 ARG A N 1
ATOM 782 C CA . ARG A 1 98 ? 2.545 -3.432 1.247 1.00 96.56 98 ARG A CA 1
ATOM 783 C C . ARG A 1 98 ? 2.389 -4.006 -0.163 1.00 96.56 98 ARG A C 1
ATOM 785 O O . ARG A 1 98 ? 3.381 -4.138 -0.880 1.00 96.56 98 ARG A O 1
ATOM 792 N N . ILE A 1 99 ? 1.163 -4.332 -0.579 1.00 95.06 99 ILE A N 1
ATOM 793 C CA . ILE A 1 99 ? 0.873 -4.754 -1.960 1.00 95.06 99 ILE A CA 1
ATOM 794 C C . ILE A 1 99 ? 1.256 -3.633 -2.934 1.00 95.06 99 ILE A C 1
ATOM 796 O O . ILE A 1 99 ? 2.016 -3.864 -3.875 1.00 95.06 99 ILE A O 1
ATOM 800 N N . CYS A 1 100 ? 0.815 -2.403 -2.666 1.00 96.06 100 CYS A N 1
ATOM 801 C CA . CYS A 1 100 ? 1.122 -1.251 -3.511 1.00 96.06 100 CYS A CA 1
ATOM 802 C C . CYS A 1 100 ? 2.626 -0.919 -3.524 1.00 96.06 100 CYS A C 1
ATOM 804 O O . CYS A 1 100 ? 3.173 -0.637 -4.588 1.00 96.06 100 CYS A O 1
ATOM 806 N N . GLU A 1 101 ? 3.313 -1.006 -2.377 1.00 97.19 101 GLU A N 1
ATOM 807 C CA . GLU A 1 101 ? 4.777 -0.858 -2.263 1.00 97.19 101 GLU A CA 1
ATOM 808 C C . GLU A 1 101 ? 5.506 -1.894 -3.126 1.00 97.19 101 GLU A C 1
ATOM 810 O O . GLU A 1 101 ? 6.399 -1.545 -3.894 1.00 97.19 101 GLU A O 1
ATOM 815 N N . THR A 1 102 ? 5.070 -3.155 -3.078 1.00 95.88 102 THR A N 1
ATOM 816 C CA . THR A 1 102 ? 5.660 -4.234 -3.883 1.00 95.88 102 THR A CA 1
ATOM 817 C C . THR A 1 102 ? 5.540 -3.944 -5.380 1.00 95.88 102 THR A C 1
ATOM 819 O O . THR A 1 102 ? 6.499 -4.142 -6.130 1.00 95.88 102 THR A O 1
ATOM 822 N N . MET A 1 103 ? 4.386 -3.440 -5.825 1.00 94.31 103 MET A N 1
ATOM 823 C CA . MET A 1 103 ? 4.172 -3.073 -7.227 1.00 94.31 103 MET A CA 1
ATOM 824 C C . MET A 1 103 ? 5.003 -1.859 -7.640 1.00 94.31 103 MET A C 1
ATOM 826 O O . MET A 1 103 ? 5.664 -1.893 -8.679 1.00 94.31 103 MET A O 1
ATOM 830 N N . TYR A 1 104 ? 5.020 -0.812 -6.815 1.00 96.12 104 TYR A N 1
ATOM 831 C CA . TYR A 1 104 ? 5.842 0.374 -7.039 1.00 96.12 104 TYR A CA 1
ATOM 832 C C . TYR A 1 104 ? 7.326 0.008 -7.190 1.00 96.12 104 TYR A C 1
ATOM 834 O O . TYR A 1 104 ? 7.993 0.433 -8.142 1.00 96.12 104 TYR A O 1
ATOM 842 N N . ASP A 1 105 ? 7.830 -0.839 -6.293 1.00 95.81 105 ASP A N 1
ATOM 843 C CA . ASP A 1 105 ? 9.213 -1.304 -6.305 1.00 95.81 105 ASP A CA 1
ATOM 844 C C . ASP A 1 105 ? 9.516 -2.162 -7.532 1.00 95.81 105 ASP A C 1
ATOM 846 O O . ASP A 1 105 ? 10.577 -2.009 -8.139 1.00 95.81 105 ASP A O 1
ATOM 850 N N . ALA A 1 106 ? 8.603 -3.054 -7.924 1.00 94.00 106 ALA A N 1
ATOM 851 C CA . ALA A 1 106 ? 8.769 -3.887 -9.112 1.00 94.00 106 ALA A CA 1
ATOM 852 C C . ALA A 1 106 ? 8.885 -3.034 -10.386 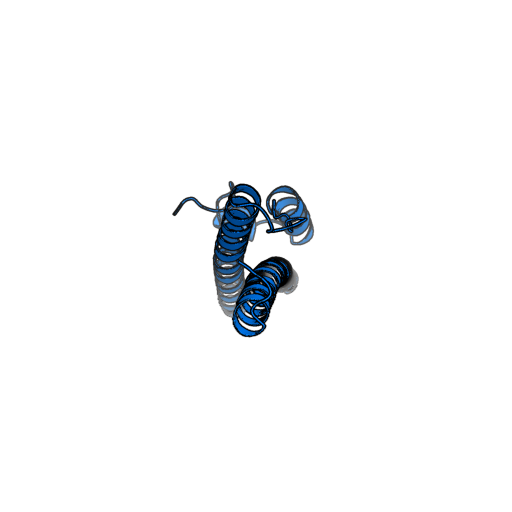1.00 94.00 106 ALA A C 1
ATOM 854 O O . ALA A 1 106 ? 9.810 -3.230 -11.181 1.00 94.00 106 ALA A O 1
ATOM 855 N N . ILE A 1 107 ? 8.009 -2.036 -10.548 1.00 93.69 107 ILE A N 1
ATOM 856 C CA . ILE A 1 107 ? 8.051 -1.116 -11.692 1.00 93.69 107 ILE A CA 1
ATOM 857 C C . ILE A 1 107 ? 9.349 -0.299 -11.679 1.00 93.69 107 ILE A C 1
ATOM 859 O O . ILE A 1 107 ? 10.045 -0.214 -12.696 1.00 93.69 107 ILE A O 1
ATOM 863 N N . THR A 1 108 ? 9.721 0.253 -10.522 1.00 93.69 108 THR A N 1
ATOM 864 C CA . THR A 1 108 ? 10.943 1.058 -10.362 1.00 93.69 108 THR A CA 1
ATOM 865 C C . THR A 1 108 ? 12.201 0.248 -10.682 1.00 93.69 108 THR A C 1
ATOM 867 O O . THR A 1 108 ? 13.094 0.724 -11.394 1.00 93.69 108 THR A O 1
ATOM 870 N N . LYS A 1 109 ? 12.269 -1.002 -10.208 1.00 92.94 109 LYS A N 1
ATOM 871 C CA . LYS A 1 109 ? 13.371 -1.926 -10.504 1.00 92.94 109 LYS A CA 1
ATOM 872 C C . LYS A 1 109 ? 13.456 -2.221 -11.998 1.00 92.94 109 LYS A C 1
ATOM 874 O O . LYS A 1 109 ? 14.541 -2.097 -12.561 1.00 92.94 109 LYS A O 1
ATOM 879 N N . ASN A 1 110 ? 12.336 -2.531 -12.654 1.00 89.75 110 ASN A N 1
ATOM 880 C CA . ASN A 1 110 ? 12.303 -2.780 -14.099 1.00 89.75 110 ASN A CA 1
ATOM 881 C C . ASN A 1 110 ? 12.815 -1.578 -14.902 1.00 89.75 110 ASN A C 1
ATOM 883 O O . ASN A 1 110 ? 13.699 -1.732 -15.748 1.00 89.75 110 ASN A O 1
ATOM 887 N N . MET A 1 111 ? 12.329 -0.373 -14.588 1.00 89.25 111 MET A N 1
ATOM 888 C CA . MET A 1 111 ? 12.772 0.874 -15.224 1.00 89.25 111 MET A CA 1
ATOM 889 C C . MET A 1 111 ? 14.277 1.109 -15.048 1.00 89.25 111 MET A C 1
ATOM 891 O O . MET A 1 111 ? 14.974 1.466 -16.000 1.00 89.25 111 MET A O 1
ATOM 895 N N . THR A 1 112 ? 14.792 0.860 -13.844 1.00 90.44 112 THR A N 1
ATOM 896 C CA . THR A 1 112 ? 16.214 1.037 -13.526 1.00 90.44 112 THR A CA 1
ATOM 897 C C . THR A 1 112 ? 17.086 0.026 -14.268 1.00 90.44 112 THR A C 1
ATOM 899 O O . THR A 1 112 ? 18.076 0.412 -14.888 1.00 90.44 112 THR A O 1
ATOM 902 N N . MET A 1 113 ? 16.701 -1.254 -14.273 1.00 89.38 113 MET A N 1
ATOM 903 C CA . MET A 1 113 ? 17.439 -2.313 -14.969 1.00 89.38 113 MET A CA 1
ATOM 904 C C . MET A 1 113 ? 17.536 -2.050 -16.473 1.00 89.38 113 MET A C 1
ATOM 906 O O . MET A 1 113 ? 18.622 -2.147 -17.042 1.00 89.38 113 MET A O 1
ATOM 910 N N . LYS A 1 114 ? 16.437 -1.647 -17.123 1.00 87.06 114 LYS A N 1
ATOM 911 C CA . LYS A 1 114 ? 16.458 -1.325 -18.560 1.00 87.06 114 LYS A CA 1
ATOM 912 C C . LYS A 1 114 ? 17.345 -0.126 -18.877 1.00 87.06 114 LYS A C 1
ATOM 914 O O . LYS A 1 114 ? 18.051 -0.152 -19.881 1.00 87.06 114 LYS A O 1
ATOM 919 N N . ARG A 1 115 ? 17.359 0.900 -18.021 1.00 87.06 115 ARG A N 1
ATOM 920 C CA . ARG A 1 115 ? 18.278 2.035 -18.179 1.00 87.06 115 ARG A CA 1
ATOM 921 C C . ARG A 1 115 ? 19.741 1.589 -18.108 1.00 87.06 115 ARG A C 1
ATOM 923 O O . ARG A 1 115 ? 20.508 1.944 -18.995 1.00 87.06 115 ARG A O 1
ATOM 930 N N . LEU A 1 116 ? 20.097 0.780 -17.109 1.00 89.12 116 LEU A N 1
ATOM 931 C CA . LEU A 1 116 ? 21.459 0.256 -16.954 1.00 89.12 116 LEU A CA 1
ATOM 932 C C . LEU A 1 116 ? 21.892 -0.588 -18.160 1.00 89.12 116 LEU A C 1
ATOM 934 O O . LEU A 1 116 ? 22.991 -0.390 -18.665 1.00 89.12 116 LEU A O 1
ATOM 938 N N . MET A 1 117 ? 21.014 -1.455 -18.676 1.00 87.31 117 MET A N 1
ATOM 939 C CA . MET A 1 117 ? 21.293 -2.238 -19.888 1.00 87.31 117 MET A CA 1
ATOM 940 C C . MET A 1 117 ? 21.533 -1.349 -21.116 1.00 87.31 117 MET A C 1
ATOM 942 O O . MET A 1 117 ? 22.447 -1.605 -21.894 1.00 87.31 117 MET A O 1
ATOM 946 N N . LEU A 1 118 ? 20.730 -0.296 -21.307 1.00 85.50 118 LEU A N 1
ATOM 947 C CA . LEU A 1 118 ? 20.920 0.642 -22.419 1.00 85.50 118 LEU A CA 1
ATOM 948 C C . LEU A 1 118 ? 22.240 1.411 -22.301 1.00 85.50 118 LEU A C 1
ATOM 950 O O . LEU A 1 118 ? 22.908 1.635 -23.311 1.00 85.50 118 LEU A O 1
ATOM 954 N N . ASP A 1 119 ? 22.616 1.808 -21.088 1.00 86.50 119 ASP A N 1
ATOM 955 C CA . ASP A 1 119 ? 23.882 2.493 -20.833 1.00 86.50 119 ASP A CA 1
ATOM 956 C C . ASP A 1 119 ? 25.078 1.548 -21.067 1.00 86.50 119 ASP A C 1
ATOM 958 O O . ASP A 1 119 ? 26.056 1.945 -21.700 1.00 86.50 119 ASP A O 1
ATOM 962 N N . GLU A 1 120 ? 24.973 0.274 -20.673 1.00 87.00 120 GLU A N 1
ATOM 963 C CA . GLU A 1 120 ? 25.982 -0.757 -20.949 1.00 87.00 120 GLU A CA 1
ATOM 964 C C . GLU A 1 120 ? 26.153 -1.018 -22.456 1.00 87.00 120 GLU A C 1
ATOM 966 O O . GLU A 1 120 ? 27.276 -1.038 -22.962 1.00 87.00 120 GLU A O 1
ATOM 971 N N . VAL A 1 121 ? 25.057 -1.146 -23.212 1.00 84.75 121 VAL A N 1
ATOM 972 C CA . VAL A 1 121 ? 25.103 -1.348 -24.673 1.00 84.75 121 VAL A CA 1
ATOM 973 C C . VAL A 1 121 ? 25.787 -0.178 -25.389 1.00 84.75 121 VAL A C 1
ATOM 975 O O . VAL A 1 121 ? 26.589 -0.405 -26.301 1.00 84.75 121 VAL A O 1
ATOM 978 N N . LYS A 1 122 ? 25.520 1.062 -24.954 1.00 83.44 122 LYS A N 1
ATOM 979 C CA . LYS A 1 122 ? 26.185 2.264 -25.481 1.00 83.44 122 LYS A CA 1
ATOM 980 C C . LYS A 1 122 ? 27.681 2.263 -25.178 1.00 83.44 122 LYS A C 1
ATOM 982 O O . LYS A 1 122 ? 28.476 2.559 -26.066 1.00 83.44 122 LYS A O 1
ATOM 987 N N . LEU A 1 123 ? 28.066 1.911 -23.949 1.00 83.50 123 LEU A N 1
ATOM 988 C CA . LEU A 1 123 ? 29.471 1.826 -23.535 1.00 83.50 123 LEU A CA 1
ATOM 989 C C . LEU A 1 123 ? 30.243 0.761 -24.324 1.00 83.50 123 LEU A C 1
ATOM 991 O O . LEU A 1 123 ? 31.408 0.965 -24.655 1.00 83.50 123 LEU A O 1
ATOM 995 N N . LEU A 1 124 ? 29.589 -0.351 -24.667 1.00 82.56 124 LEU A N 1
ATOM 996 C CA . LEU A 1 124 ? 30.176 -1.439 -25.453 1.00 82.56 124 LEU A CA 1
ATOM 997 C C . LEU A 1 124 ? 30.210 -1.164 -26.969 1.00 82.56 124 LEU A C 1
ATOM 999 O O . LEU A 1 124 ? 30.614 -2.043 -27.730 1.00 82.56 124 LEU A O 1
ATOM 1003 N N . GLY A 1 125 ? 29.781 0.020 -27.428 1.00 62.56 125 GLY A N 1
ATOM 1004 C CA . GLY A 1 125 ? 29.829 0.415 -28.841 1.00 62.56 125 GLY A CA 1
ATOM 1005 C C . GLY A 1 125 ? 28.932 -0.419 -29.763 1.00 62.56 125 GLY A C 1
ATOM 1006 O O . GLY A 1 125 ? 29.130 -0.419 -30.976 1.00 62.56 125 GLY A O 1
ATOM 1007 N N . LYS A 1 126 ? 27.952 -1.151 -29.212 1.00 59.88 126 LYS A N 1
ATOM 1008 C CA . LYS A 1 126 ? 27.066 -2.056 -29.971 1.00 59.88 126 LYS A CA 1
ATOM 1009 C C . LYS A 1 126 ? 25.826 -1.374 -30.558 1.00 59.88 126 LYS A C 1
ATOM 1011 O O . LYS A 1 126 ? 24.940 -2.053 -31.068 1.00 59.88 126 LYS A O 1
ATOM 1016 N N . THR A 1 127 ? 25.768 -0.049 -30.523 1.00 52.34 127 THR A N 1
ATOM 1017 C CA . THR A 1 127 ? 24.720 0.754 -31.164 1.00 52.34 127 THR A CA 1
ATOM 1018 C C . THR A 1 127 ? 25.374 1.856 -31.985 1.00 52.34 127 THR A C 1
ATOM 1020 O O . THR A 1 127 ? 26.038 2.721 -31.413 1.00 52.34 127 THR A O 1
ATOM 1023 N N . THR A 1 128 ? 25.203 1.775 -33.308 1.00 47.28 128 THR A N 1
ATOM 1024 C CA . THR A 1 128 ? 25.298 2.927 -34.221 1.00 47.28 128 THR A CA 1
ATOM 1025 C C . THR A 1 128 ? 24.011 3.732 -34.151 1.00 47.28 128 THR A C 1
ATOM 1027 O O . THR A 1 128 ? 22.955 3.115 -33.874 1.00 47.28 128 THR A O 1
#

Sequence (128 aa):
MTNPVNAKTSTLLSMEPEQLLEYFKDEVDLHLPDNIDTPEARKQAIAEMNKAAAFICYFKEMEIIAKNRKRAQKRRGCSQEESDRLLGIEEVCEAYKRICETMYDAITKNMTMKRLMLDEVKLLGKTT

Mean predicted aligned error: 5.75 Å

Foldseek 3Di:
DPQLADDDLVVLLPDFLVVNLVRCVVSLDADQQPACPDPVSVVVLVVSLVSLVSLLVVLVVSLVVLVVVLVVCVVVVHDPVSNVRSVSSNVSSVVSSVVSVVSNVSSVVRVVVVVVVVVVCVVVVVDD

Organism: NCBI:txid717962

Solvent-accessible surface area (backbone atoms only — not comparable to full-atom values): 7066 Å² total; per-residue (Å²): 133,83,72,84,54,93,70,55,69,75,58,58,76,67,50,55,40,68,61,43,47,54,50,47,62,75,55,63,84,76,67,84,65,94,57,59,87,46,75,66,38,38,50,50,40,51,50,38,36,51,50,23,53,51,44,30,54,50,25,51,50,51,25,52,50,31,50,51,49,38,54,53,38,58,77,70,68,54,56,69,67,62,47,49,48,34,46,41,43,26,50,47,25,50,51,53,22,52,52,26,48,53,50,30,48,52,50,52,49,52,57,49,52,54,50,52,52,54,52,49,41,55,74,70,63,76,62,134

Radius of gyration: 19.8 Å; Cα contacts (8 Å, |Δi|>4): 105; chains: 1; bounding box: 48×24×62 Å

pLDDT: mean 88.83, std 9.89, range [42.75, 97.19]

Nearest PDB structures (foldseek):
  8zak-assembly1_A  TM=6.642E-01  e=5.447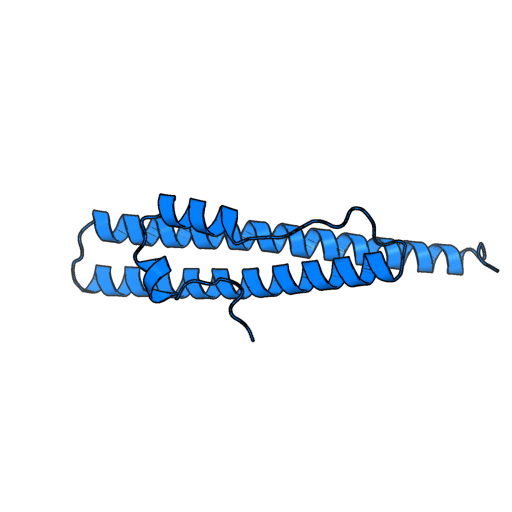E-01  Campylobacter jejuni
  6b87-assembly2_B-3  TM=7.131E-01  e=1.906E+00  synthetic construct
  6b87-assembly1_A-2  TM=6.992E-01  e=2.370E+00  synthetic construct
  7o3w-assembly1_A  TM=4.232E-01  e=7.152E-01  Synechocystis sp. PCC 6803 substr. Kazusa
  5los-assembly1_A  TM=5.493E-01  e=7.852E+00  Serendipita indica DSM 11827

Secondary structure (DSSP, 8-state):
---SSSS-HHHHTTS-HHHHHHHHHHH------S---SHHHHHHHHHHHHHHHHHHHHHHHHHHHHHHHHHHHHHTT--HHHHHHHHHHHHHHHHHHHHHHHHHHHHHHHHHHHHHHHHHHHHTT---